Protein AF-A0A1H3TT99-F1 (afdb_monomer_lite)

pLDDT: mean 87.05, std 10.77, range [39.38, 95.12]

Structure (mmCIF, N/CA/C/O backbone):
data_AF-A0A1H3TT99-F1
#
_entry.id   AF-A0A1H3TT99-F1
#
loop_
_atom_site.group_PDB
_atom_site.id
_atom_site.type_symbol
_atom_site.label_atom_id
_atom_site.label_alt_id
_atom_site.label_comp_id
_atom_site.label_asym_id
_atom_site.label_entity_id
_atom_site.label_seq_id
_atom_site.pdbx_PDB_ins_code
_atom_site.Cartn_x
_atom_site.Cartn_y
_atom_site.Cartn_z
_atom_site.occupancy
_atom_site.B_iso_or_equiv
_atom_site.auth_seq_id
_atom_site.auth_comp_id
_atom_site.auth_asym_id
_atom_site.auth_atom_id
_atom_site.pdbx_PDB_model_num
ATOM 1 N N . MET A 1 1 ? -15.592 -0.410 -0.449 1.00 68.12 1 MET A N 1
ATOM 2 C CA . MET A 1 1 ? -14.804 -1.661 -0.495 1.00 68.12 1 MET A CA 1
ATOM 3 C C . MET A 1 1 ? -13.391 -1.346 -0.031 1.00 68.12 1 MET A C 1
ATOM 5 O O . MET A 1 1 ? -12.851 -0.341 -0.478 1.00 68.12 1 MET A O 1
ATOM 9 N N . THR A 1 2 ? -12.824 -2.137 0.879 1.00 89.00 2 THR A N 1
ATOM 10 C CA . THR A 1 2 ? -11.460 -1.922 1.391 1.00 89.00 2 THR A CA 1
ATOM 11 C C . THR A 1 2 ? -10.436 -2.326 0.333 1.00 89.00 2 THR A C 1
ATOM 13 O O . THR A 1 2 ? -10.504 -3.425 -0.217 1.00 89.00 2 THR A O 1
ATOM 16 N N . THR A 1 3 ? -9.490 -1.439 0.032 1.00 93.19 3 THR A N 1
ATOM 17 C CA . THR A 1 3 ? -8.481 -1.641 -1.019 1.00 93.19 3 THR A CA 1
ATOM 18 C C . THR A 1 3 ? -7.063 -1.575 -0.464 1.00 93.19 3 THR A C 1
ATOM 20 O O . THR A 1 3 ? -6.830 -1.090 0.650 1.00 93.19 3 THR A O 1
ATOM 23 N N . CYS A 1 4 ? -6.088 -2.053 -1.237 1.00 93.50 4 CYS A N 1
ATOM 24 C CA . CYS A 1 4 ? -4.683 -2.104 -0.834 1.00 93.50 4 CYS A CA 1
ATOM 25 C C . CYS A 1 4 ? -4.108 -0.746 -0.394 1.00 93.50 4 CYS A C 1
ATOM 27 O O . CYS A 1 4 ? -3.253 -0.725 0.489 1.00 93.50 4 CYS A O 1
ATOM 29 N N . ILE A 1 5 ? -4.608 0.382 -0.911 1.00 93.25 5 ILE A N 1
ATOM 30 C CA . ILE A 1 5 ? -4.174 1.728 -0.495 1.00 93.25 5 ILE A CA 1
ATOM 31 C C . ILE A 1 5 ? -4.325 1.971 1.015 1.00 93.25 5 ILE A C 1
ATOM 33 O O . ILE A 1 5 ? -3.509 2.667 1.622 1.00 93.25 5 ILE A O 1
ATOM 37 N N . SER A 1 6 ? -5.333 1.352 1.631 1.00 94.94 6 SER A N 1
ATOM 38 C CA . SER A 1 6 ? -5.640 1.463 3.060 1.00 94.94 6 SER A CA 1
ATOM 39 C C . SER A 1 6 ? -4.842 0.484 3.931 1.00 94.94 6 SER A C 1
ATOM 41 O O . SER A 1 6 ? -5.018 0.460 5.143 1.00 94.94 6 SER A O 1
ATOM 43 N N . CYS A 1 7 ? -3.961 -0.331 3.340 1.00 95.12 7 CYS A N 1
ATOM 44 C CA . CYS A 1 7 ? -3.236 -1.379 4.052 1.00 95.12 7 CYS A CA 1
ATOM 45 C C . CYS A 1 7 ? -1.840 -0.923 4.515 1.00 95.12 7 CYS A C 1
ATOM 47 O O . CYS A 1 7 ? -1.058 -0.366 3.739 1.00 95.12 7 CYS A O 1
ATOM 49 N N . GLN A 1 8 ? -1.469 -1.230 5.758 1.00 95.06 8 GLN A N 1
ATOM 50 C CA . GLN A 1 8 ? -0.153 -0.970 6.346 1.00 95.06 8 GLN A CA 1
ATOM 51 C C . GLN A 1 8 ? 0.960 -1.739 5.623 1.00 95.06 8 GLN A C 1
ATOM 53 O O . GLN A 1 8 ? 2.098 -1.276 5.553 1.00 95.06 8 GLN A O 1
ATOM 58 N N . HIS A 1 9 ? 0.647 -2.900 5.048 1.00 94.00 9 HIS A N 1
ATOM 59 C CA . HIS A 1 9 ? 1.615 -3.704 4.299 1.00 94.00 9 HIS A CA 1
ATOM 60 C C . HIS A 1 9 ? 1.866 -3.186 2.882 1.00 94.00 9 HIS A C 1
ATOM 62 O O . HIS A 1 9 ? 2.843 -3.602 2.263 1.00 94.00 9 HIS A O 1
ATOM 68 N N . TRP A 1 10 ? 1.028 -2.271 2.391 1.00 93.50 10 TRP A N 1
ATOM 69 C CA . TRP A 1 10 ? 1.201 -1.599 1.110 1.00 93.50 10 TRP A CA 1
ATOM 70 C C . TRP A 1 10 ? 2.187 -0.435 1.275 1.00 93.50 10 TRP A C 1
ATOM 72 O O . TRP A 1 10 ? 1.880 0.567 1.932 1.00 93.50 10 TRP A O 1
ATOM 82 N N . GLN A 1 11 ? 3.406 -0.599 0.752 1.00 91.81 11 GLN A N 1
ATOM 83 C CA . GLN A 1 11 ? 4.568 0.243 1.067 1.00 91.81 11 GLN A CA 1
ATOM 84 C C . GLN A 1 11 ? 5.070 1.024 -0.161 1.00 91.81 11 GLN A C 1
ATOM 86 O O . GLN A 1 11 ? 6.067 0.651 -0.786 1.00 91.81 11 GLN A O 1
ATOM 91 N N . PRO A 1 12 ? 4.432 2.158 -0.510 1.00 89.81 12 PRO A N 1
ATOM 92 C CA . PRO A 1 12 ? 4.791 2.936 -1.698 1.00 89.81 12 PRO A CA 1
ATOM 93 C C . PRO A 1 12 ? 6.201 3.523 -1.605 1.00 89.81 12 PRO A C 1
ATOM 95 O O . PRO A 1 12 ? 6.870 3.674 -2.618 1.00 89.81 12 PRO A O 1
ATOM 98 N N . LYS A 1 13 ? 6.704 3.818 -0.398 1.00 88.00 13 LYS A N 1
ATOM 99 C CA . LYS A 1 13 ? 8.069 4.339 -0.204 1.00 88.00 13 LYS A CA 1
ATOM 100 C C . LYS A 1 13 ? 9.167 3.323 -0.534 1.00 88.00 13 LYS A C 1
ATOM 102 O O . LYS A 1 13 ? 10.256 3.740 -0.896 1.00 88.00 13 LYS A O 1
ATOM 107 N N . GLN A 1 14 ? 8.876 2.028 -0.408 1.00 87.75 14 GLN A N 1
ATOM 108 C CA . GLN A 1 14 ? 9.803 0.935 -0.727 1.00 87.75 14 GLN A CA 1
ATOM 109 C C . GLN A 1 14 ? 9.602 0.403 -2.153 1.00 87.75 14 GLN A C 1
ATOM 111 O O . GLN A 1 14 ? 10.245 -0.557 -2.562 1.00 87.75 14 GLN A O 1
ATOM 116 N N . THR A 1 15 ? 8.680 1.004 -2.906 1.00 90.06 15 THR A N 1
ATOM 117 C CA . THR A 1 15 ? 8.378 0.613 -4.281 1.00 90.06 15 THR A CA 1
ATOM 118 C C . THR A 1 15 ? 9.203 1.441 -5.248 1.00 90.06 15 THR A C 1
ATOM 120 O O . THR A 1 15 ? 9.445 2.623 -4.998 1.00 90.06 15 THR A O 1
ATOM 123 N N . ASP A 1 16 ? 9.578 0.821 -6.367 1.00 89.19 16 ASP A N 1
ATOM 124 C CA . ASP A 1 16 ? 10.149 1.512 -7.516 1.00 89.19 16 ASP A CA 1
ATOM 125 C C . ASP A 1 16 ? 9.382 2.821 -7.832 1.00 89.19 16 ASP A C 1
ATOM 127 O O . ASP A 1 16 ? 8.144 2.812 -7.864 1.00 89.19 16 ASP A O 1
ATOM 131 N N . PRO A 1 17 ? 10.074 3.955 -8.052 1.00 87.75 17 PRO A N 1
ATOM 132 C CA . PRO A 1 17 ? 9.427 5.238 -8.303 1.00 87.75 17 PRO A CA 1
ATOM 133 C C . PRO A 1 17 ? 8.481 5.250 -9.508 1.00 87.75 17 PRO A C 1
ATOM 135 O O . PRO A 1 17 ? 7.475 5.961 -9.453 1.00 87.75 17 PRO A O 1
ATOM 138 N N . GLY A 1 18 ? 8.774 4.490 -10.568 1.00 88.62 18 GLY A N 1
ATOM 139 C CA . GLY A 1 18 ? 7.920 4.368 -11.750 1.00 88.62 18 GLY A CA 1
ATOM 140 C C . GLY A 1 18 ? 6.617 3.646 -11.421 1.00 88.62 18 GLY A C 1
ATOM 141 O O . GLY A 1 18 ? 5.538 4.177 -11.665 1.00 88.62 18 GLY A O 1
ATOM 142 N N . MET A 1 19 ? 6.703 2.500 -10.748 1.00 89.06 19 MET A N 1
ATOM 143 C CA . MET A 1 19 ? 5.525 1.755 -10.275 1.00 89.06 19 MET A CA 1
ATOM 144 C C . MET A 1 19 ? 4.700 2.552 -9.265 1.00 89.06 19 MET A C 1
ATOM 146 O O . ME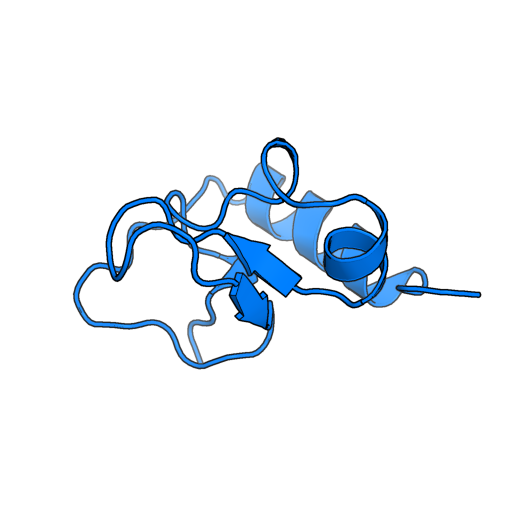T A 1 19 ? 3.471 2.597 -9.347 1.00 89.06 19 MET A O 1
ATOM 150 N N . ARG A 1 20 ? 5.377 3.240 -8.340 1.00 89.25 20 ARG A N 1
ATOM 151 C CA . ARG A 1 20 ? 4.742 4.146 -7.383 1.00 89.25 20 ARG A CA 1
ATOM 152 C C . ARG A 1 20 ? 3.940 5.201 -8.130 1.00 89.25 20 ARG A C 1
ATOM 154 O O . ARG A 1 20 ? 2.751 5.337 -7.879 1.00 89.25 20 ARG A O 1
ATOM 161 N N . ARG A 1 21 ? 4.553 5.891 -9.096 1.00 86.25 21 ARG A N 1
ATOM 162 C CA . ARG A 1 21 ? 3.872 6.866 -9.964 1.00 86.25 21 ARG A CA 1
ATOM 163 C C . ARG A 1 21 ? 2.725 6.283 -10.770 1.00 86.25 21 ARG A C 1
ATOM 165 O O . ARG A 1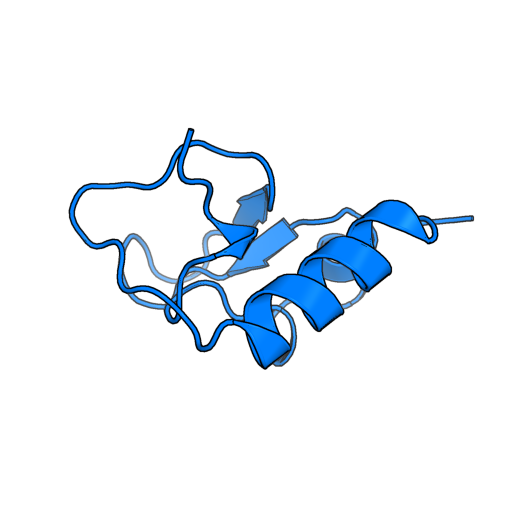 21 ? 1.963 7.092 -11.251 1.00 86.25 21 ARG A O 1
ATOM 172 N N . LEU A 1 22 ? 2.599 4.964 -10.904 1.00 89.06 22 LEU A N 1
ATOM 173 C CA . LEU A 1 22 ? 1.475 4.274 -11.543 1.00 89.06 22 LEU A CA 1
ATOM 174 C C . LEU A 1 22 ? 0.406 3.793 -10.545 1.00 89.06 22 LEU A C 1
ATOM 176 O O . LEU A 1 22 ? -0.559 3.139 -10.927 1.00 89.06 22 LEU A O 1
ATOM 180 N N . GLY A 1 23 ? 0.544 4.136 -9.263 1.00 91.44 23 GLY A N 1
ATOM 181 C CA . GLY A 1 23 ? -0.404 3.759 -8.220 1.00 91.44 23 GLY A CA 1
ATOM 182 C C . GLY A 1 23 ? -0.217 2.330 -7.730 1.00 91.44 23 GLY A C 1
ATOM 183 O O . GLY A 1 23 ? -1.132 1.760 -7.143 1.00 91.44 23 GLY A O 1
ATOM 184 N N . TYR A 1 24 ? 0.965 1.753 -7.938 1.00 93.06 24 TYR A N 1
ATOM 185 C CA . TYR A 1 24 ? 1.328 0.431 -7.450 1.00 93.06 24 TYR A CA 1
ATOM 186 C C . TYR A 1 24 ? 2.281 0.542 -6.261 1.00 93.06 24 TYR A C 1
ATOM 188 O O . TYR A 1 24 ? 3.135 1.428 -6.210 1.00 93.06 24 TYR A O 1
ATOM 196 N N . ALA A 1 25 ? 2.166 -0.383 -5.308 1.00 93.50 25 ALA A N 1
ATOM 197 C CA . ALA A 1 25 ? 3.177 -0.550 -4.273 1.00 93.50 25 ALA A CA 1
ATOM 198 C C . ALA A 1 25 ? 3.416 -2.003 -3.896 1.00 93.50 25 ALA A C 1
ATOM 200 O O . ALA A 1 25 ? 2.528 -2.848 -3.997 1.00 93.50 25 ALA A O 1
ATOM 201 N N . GLN A 1 26 ? 4.626 -2.274 -3.419 1.00 93.50 26 GLN A N 1
ATOM 202 C CA . GLN A 1 26 ? 4.999 -3.561 -2.866 1.00 93.50 26 GLN A CA 1
ATOM 203 C C . GLN A 1 26 ? 4.152 -3.888 -1.638 1.00 93.50 26 GLN A C 1
ATOM 205 O O . GLN A 1 26 ? 3.931 -3.038 -0.767 1.00 93.50 26 GLN A O 1
ATOM 210 N N . CYS A 1 27 ? 3.700 -5.141 -1.567 1.00 92.38 27 CYS A N 1
ATOM 211 C CA . CYS A 1 27 ? 3.107 -5.691 -0.357 1.00 92.38 27 CYS A CA 1
ATOM 212 C C . CYS A 1 27 ? 4.170 -6.453 0.436 1.00 92.38 27 CYS A C 1
ATOM 214 O O . CYS A 1 27 ? 4.661 -7.488 -0.005 1.00 92.38 27 CYS A O 1
ATOM 216 N N . MET A 1 28 ? 4.467 -5.994 1.650 1.00 90.19 28 MET A N 1
ATOM 217 C CA . MET A 1 28 ? 5.495 -6.605 2.506 1.00 90.19 28 MET A CA 1
ATOM 218 C C . MET A 1 28 ? 5.028 -7.870 3.242 1.00 90.19 28 MET A C 1
ATOM 220 O O . MET A 1 28 ? 5.749 -8.381 4.097 1.00 90.19 28 MET A O 1
ATOM 224 N N . LYS A 1 29 ? 3.816 -8.361 2.952 1.00 89.62 29 LYS A N 1
ATOM 225 C CA . LYS A 1 29 ? 3.219 -9.506 3.655 1.00 89.62 29 LYS A CA 1
ATOM 226 C C . LYS A 1 29 ? 2.743 -10.620 2.728 1.00 89.62 29 LYS A C 1
ATOM 228 O O . LYS A 1 29 ? 3.116 -11.765 2.948 1.00 89.62 29 LYS A O 1
ATOM 233 N N . ARG A 1 30 ? 1.962 -10.283 1.696 1.00 82.06 30 ARG A N 1
ATOM 234 C CA . ARG A 1 30 ? 1.315 -11.266 0.813 1.00 82.06 30 ARG A CA 1
ATOM 235 C C . ARG A 1 30 ? 2.316 -12.025 -0.056 1.00 82.06 30 ARG A C 1
ATOM 237 O O . ARG A 1 30 ? 2.283 -13.248 -0.110 1.00 82.06 30 ARG A O 1
ATOM 244 N N . THR A 1 31 ? 3.196 -11.312 -0.759 1.00 76.75 31 THR A N 1
ATOM 245 C CA . THR A 1 31 ? 4.194 -11.938 -1.639 1.00 76.75 31 THR A CA 1
ATOM 246 C C . THR A 1 31 ? 5.381 -11.006 -1.815 1.00 76.75 31 THR A C 1
ATOM 248 O O . THR A 1 31 ? 5.223 -9.875 -2.279 1.00 76.75 31 THR A O 1
ATOM 251 N N . LYS A 1 32 ? 6.577 -11.477 -1.452 1.00 74.38 32 LYS A N 1
ATOM 252 C CA . LYS A 1 32 ? 7.810 -10.693 -1.575 1.00 74.38 32 LYS A CA 1
ATOM 253 C C . LYS A 1 32 ? 8.055 -10.335 -3.049 1.00 74.38 32 LYS A C 1
ATOM 255 O O . LYS A 1 32 ? 7.862 -11.168 -3.931 1.00 74.38 32 LYS A O 1
ATOM 260 N N . GLY A 1 33 ? 8.444 -9.087 -3.308 1.00 76.50 33 GLY A N 1
ATOM 261 C CA . GLY A 1 33 ? 8.780 -8.595 -4.650 1.00 76.50 33 GLY A CA 1
ATOM 262 C C . GLY A 1 33 ? 7.593 -8.285 -5.571 1.00 76.50 33 GLY A C 1
ATOM 263 O O . GLY A 1 33 ? 7.821 -7.831 -6.685 1.00 76.50 33 GLY A O 1
ATOM 264 N N . HIS A 1 34 ? 6.345 -8.481 -5.130 1.00 86.62 34 HIS A N 1
ATOM 265 C CA . HIS A 1 34 ? 5.166 -8.175 -5.945 1.00 86.62 34 HIS A CA 1
ATOM 266 C C . HIS A 1 34 ? 4.583 -6.808 -5.603 1.00 86.62 34 HIS A C 1
ATOM 268 O O . HIS A 1 34 ? 4.417 -6.463 -4.427 1.00 86.62 34 HIS A O 1
ATOM 274 N N . THR A 1 35 ? 4.224 -6.056 -6.640 1.00 91.81 35 THR A N 1
ATOM 275 C CA . THR A 1 35 ? 3.490 -4.799 -6.523 1.00 91.81 35 THR A CA 1
ATOM 276 C C . THR A 1 35 ? 1.996 -5.022 -6.740 1.00 91.81 35 THR A C 1
ATOM 278 O O . THR A 1 35 ? 1.569 -5.870 -7.517 1.00 91.81 35 THR A O 1
ATOM 281 N N . TYR A 1 36 ? 1.186 -4.252 -6.024 1.00 93.50 36 TYR A N 1
ATOM 282 C CA . TYR A 1 36 ? -0.269 -4.307 -6.069 1.00 93.50 36 TYR A CA 1
ATOM 283 C C . TYR A 1 36 ? -0.811 -2.905 -6.303 1.00 93.50 36 TYR A C 1
ATOM 285 O O . TYR A 1 36 ? -0.306 -1.944 -5.714 1.00 93.50 36 TYR A O 1
ATOM 293 N N . SER A 1 37 ? -1.842 -2.790 -7.139 1.00 93.06 37 SER A N 1
ATOM 294 C CA . SER A 1 37 ? -2.536 -1.520 -7.357 1.00 93.06 37 SER A CA 1
ATOM 295 C C . SER A 1 37 ? -3.154 -1.014 -6.051 1.00 93.06 37 SER A C 1
ATOM 297 O O . SER A 1 37 ? -3.700 -1.791 -5.267 1.00 93.06 37 SER A O 1
ATOM 299 N N . ALA A 1 38 ? -3.114 0.297 -5.837 1.00 92.75 38 ALA A N 1
ATOM 300 C CA . ALA A 1 38 ? -3.784 0.986 -4.743 1.00 92.75 38 ALA A CA 1
ATOM 301 C C . ALA A 1 38 ? -5.292 0.674 -4.695 1.00 92.75 38 ALA A C 1
ATOM 303 O O . ALA A 1 38 ? -5.864 0.556 -3.611 1.00 92.75 38 ALA A O 1
ATOM 304 N N . THR A 1 39 ? -5.928 0.497 -5.856 1.00 91.81 39 THR A N 1
ATOM 305 C CA . THR A 1 39 ? -7.366 0.214 -5.990 1.00 91.81 39 THR A CA 1
ATOM 306 C C . THR A 1 39 ? -7.700 -1.276 -5.980 1.00 91.81 39 THR A C 1
ATOM 308 O O . THR A 1 39 ? -8.877 -1.629 -5.991 1.00 91.81 39 T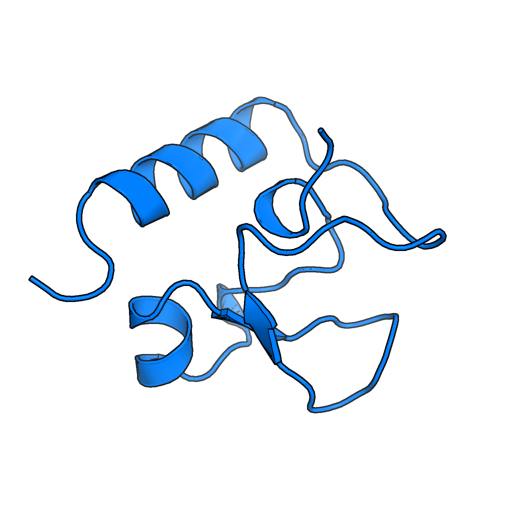HR A O 1
ATOM 311 N N . ALA A 1 40 ? -6.697 -2.160 -5.930 1.00 91.81 40 ALA A N 1
ATOM 312 C CA . ALA A 1 40 ? -6.939 -3.594 -5.842 1.00 91.81 40 ALA A CA 1
ATOM 313 C C . ALA A 1 40 ? -7.686 -3.941 -4.539 1.00 91.81 40 ALA A C 1
ATOM 315 O O . ALA A 1 40 ? -7.407 -3.328 -3.498 1.00 91.81 40 ALA A O 1
ATOM 316 N N . PRO A 1 41 ? -8.595 -4.933 -4.564 1.00 93.44 41 PRO A N 1
ATOM 317 C CA . PRO A 1 41 ? -9.240 -5.435 -3.359 1.00 93.44 41 PRO A CA 1
ATOM 318 C C . PRO A 1 41 ? -8.217 -5.859 -2.303 1.00 93.44 41 PRO A C 1
ATOM 320 O O . PRO A 1 41 ? -7.198 -6.485 -2.611 1.00 93.44 41 PRO A O 1
ATOM 323 N N . ALA A 1 42 ? -8.497 -5.518 -1.048 1.00 91.31 42 ALA A N 1
ATOM 324 C CA . ALA A 1 42 ? -7.705 -5.975 0.081 1.00 91.31 42 ALA A CA 1
ATOM 325 C C . ALA A 1 42 ? -7.783 -7.509 0.232 1.00 91.31 42 ALA A C 1
ATOM 327 O O . ALA A 1 42 ? -8.818 -8.114 -0.030 1.00 91.31 42 ALA A O 1
ATOM 328 N N . CYS A 1 43 ? -6.68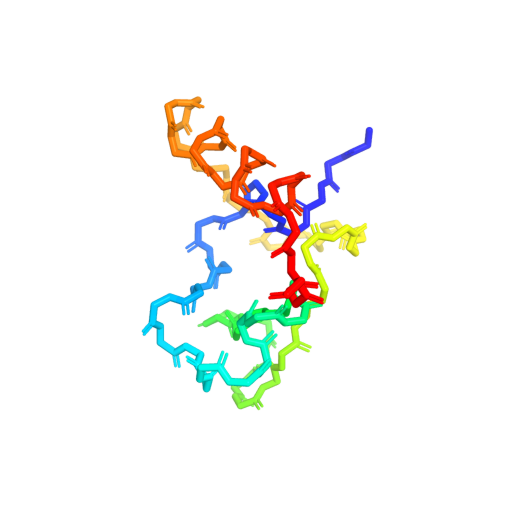0 -8.133 0.653 1.00 91.81 43 CYS A N 1
ATOM 329 C CA . CYS A 1 43 ? -6.639 -9.555 1.012 1.00 91.81 43 CYS A CA 1
ATOM 330 C C . CYS A 1 43 ? -6.932 -9.768 2.504 1.00 91.81 43 CYS A C 1
ATOM 332 O O . CYS A 1 43 ? -6.878 -8.814 3.277 1.00 91.81 43 CYS A O 1
ATOM 334 N N . ASP A 1 44 ? -7.075 -11.022 2.933 1.00 92.50 44 ASP A N 1
ATOM 335 C CA . ASP A 1 44 ? -7.360 -11.390 4.333 1.00 92.50 44 ASP A CA 1
ATOM 336 C C . ASP A 1 44 ? -6.275 -10.951 5.333 1.00 92.50 44 ASP A C 1
ATOM 338 O O . ASP A 1 44 ? -6.524 -10.818 6.524 1.00 92.50 44 ASP A O 1
ATOM 342 N N . GLN A 1 45 ? -5.057 -10.678 4.853 1.00 91.88 45 GLN A N 1
ATOM 343 C CA . GLN A 1 45 ? -3.958 -10.127 5.659 1.00 91.88 45 GLN A CA 1
ATOM 344 C C . GLN A 1 45 ? -3.971 -8.591 5.737 1.00 91.88 45 GLN A C 1
ATOM 346 O O . GLN A 1 45 ? -2.943 -7.975 6.032 1.00 91.88 45 GLN A O 1
ATOM 351 N N . HIS A 1 46 ? -5.083 -7.946 5.383 1.00 94.25 46 HIS A N 1
ATOM 352 C CA . HIS A 1 46 ? -5.210 -6.497 5.459 1.00 94.25 46 HIS A CA 1
ATOM 353 C C . HIS A 1 46 ? -5.060 -6.018 6.900 1.00 94.25 46 HIS A C 1
ATOM 355 O O . HIS A 1 46 ? -5.583 -6.603 7.844 1.00 94.25 46 HIS A O 1
ATOM 361 N N . LYS A 1 47 ? -4.310 -4.931 7.045 1.00 94.94 47 LYS A N 1
ATOM 362 C CA . LYS A 1 47 ? -4.181 -4.213 8.300 1.00 94.94 47 LYS A CA 1
ATOM 363 C C . LYS A 1 47 ? -4.321 -2.741 8.004 1.00 94.94 47 LYS A C 1
ATOM 365 O O . LYS A 1 47 ? -3.554 -2.218 7.201 1.00 94.94 47 LYS A O 1
ATOM 370 N N . GLU A 1 48 ? -5.289 -2.093 8.622 1.00 94.38 48 GLU A N 1
ATOM 371 C CA . GLU A 1 48 ? -5.605 -0.707 8.311 1.00 94.38 48 GLU A CA 1
ATOM 372 C C . GLU A 1 48 ? -4.464 0.241 8.714 1.00 94.38 48 GLU A C 1
ATOM 374 O O . GLU A 1 48 ? -3.781 0.043 9.723 1.00 94.38 48 GLU A O 1
ATOM 379 N N . VAL A 1 49 ? -4.218 1.257 7.887 1.00 94.69 49 VAL A N 1
ATOM 380 C CA . VAL A 1 49 ? -3.390 2.411 8.266 1.00 94.69 49 VAL A CA 1
ATOM 381 C C . VAL A 1 49 ? -4.209 3.414 9.074 1.00 94.69 49 VAL A C 1
ATOM 383 O O . VAL A 1 49 ? -5.430 3.318 9.141 1.00 94.69 49 VAL A O 1
ATOM 386 N N . THR A 1 50 ? -3.557 4.424 9.652 1.00 93.44 50 THR A N 1
ATOM 387 C CA . THR A 1 50 ? -4.304 5.532 10.263 1.00 93.44 50 THR A CA 1
ATOM 388 C C . THR A 1 50 ? -5.119 6.283 9.209 1.00 93.44 50 THR A C 1
ATOM 390 O O . THR A 1 50 ? -4.721 6.375 8.044 1.00 93.44 50 THR A O 1
ATOM 393 N N . GLN A 1 51 ? -6.233 6.886 9.627 1.00 88.00 51 GLN A N 1
ATOM 394 C CA . GLN A 1 51 ? -7.079 7.689 8.740 1.00 88.00 51 GLN A CA 1
ATOM 395 C C . GLN A 1 51 ? -6.284 8.791 8.018 1.00 88.00 51 GLN A C 1
ATOM 397 O O . GLN A 1 51 ? -6.449 8.986 6.815 1.00 88.00 51 GLN A O 1
ATOM 402 N N . GLU A 1 52 ? -5.362 9.457 8.718 1.00 91.12 52 GLU A N 1
ATOM 403 C CA . GLU A 1 52 ? -4.491 10.477 8.125 1.00 91.12 52 GLU A CA 1
ATOM 404 C C . GLU A 1 52 ? -3.596 9.899 7.012 1.00 91.12 52 GLU A C 1
ATOM 406 O O . GLU A 1 52 ? -3.434 10.495 5.945 1.00 91.12 52 GLU A O 1
ATOM 411 N N . GLN A 1 53 ? -3.030 8.706 7.222 1.00 90.69 53 GLN A N 1
ATOM 412 C CA . GLN A 1 53 ? -2.223 8.031 6.205 1.00 90.69 53 GLN A CA 1
ATOM 413 C C . GLN A 1 53 ? -3.067 7.598 5.005 1.00 90.69 53 GLN A C 1
ATOM 415 O O . GLN A 1 53 ? -2.604 7.721 3.870 1.00 90.69 53 GLN A O 1
ATOM 420 N N . ALA A 1 54 ? -4.289 7.113 5.233 1.00 88.75 54 ALA A N 1
ATOM 421 C CA . ALA A 1 54 ? -5.210 6.750 4.162 1.00 88.75 54 ALA A CA 1
ATOM 422 C C . ALA A 1 54 ? -5.572 7.969 3.299 1.00 88.75 54 ALA A C 1
ATOM 424 O O . ALA A 1 54 ? -5.490 7.886 2.073 1.00 88.75 54 ALA A O 1
ATOM 425 N N . GLN A 1 55 ? -5.881 9.110 3.924 1.00 89.88 55 GLN A N 1
ATOM 426 C CA . GLN A 1 55 ? -6.184 10.364 3.225 1.00 89.88 55 GLN A CA 1
ATOM 427 C C . GLN A 1 55 ? -5.005 10.832 2.370 1.00 89.88 55 GLN A C 1
ATOM 429 O O . GLN A 1 55 ? -5.162 11.002 1.163 1.00 89.88 55 GLN A O 1
ATOM 434 N N . LYS A 1 56 ? -3.799 10.912 2.946 1.00 90.31 56 LYS A N 1
ATOM 435 C CA . LYS A 1 56 ? -2.586 11.314 2.211 1.00 90.31 56 LYS A CA 1
ATOM 436 C C . LYS A 1 56 ? -2.308 10.413 1.005 1.00 90.31 56 LYS A C 1
ATOM 438 O O . LYS A 1 56 ? -1.887 10.889 -0.048 1.00 90.31 56 LYS A O 1
ATOM 443 N N . ARG A 1 57 ? -2.533 9.101 1.141 1.00 90.94 57 ARG A N 1
ATOM 444 C CA . ARG A 1 57 ? -2.373 8.149 0.031 1.00 90.94 57 ARG A CA 1
ATOM 445 C C . ARG A 1 57 ? -3.441 8.353 -1.042 1.00 90.94 57 ARG A C 1
ATOM 447 O O . ARG A 1 57 ? -3.098 8.354 -2.220 1.00 90.94 57 ARG A O 1
ATOM 454 N N . ALA A 1 58 ? -4.701 8.545 -0.654 1.00 87.44 58 ALA A N 1
ATOM 455 C CA . ALA A 1 58 ? -5.800 8.792 -1.585 1.00 87.44 58 ALA A CA 1
ATOM 456 C C . ALA A 1 58 ? -5.602 10.098 -2.368 1.00 87.44 58 ALA A C 1
ATOM 458 O O . ALA A 1 58 ? -5.727 10.105 -3.590 1.00 87.44 58 ALA A O 1
ATOM 459 N N . GLU A 1 59 ? -5.212 11.180 -1.690 1.00 88.75 59 GLU A N 1
ATOM 460 C CA . GLU A 1 59 ? -4.853 12.446 -2.335 1.00 88.75 59 GLU A CA 1
ATOM 461 C C . GLU A 1 59 ? -3.725 12.273 -3.347 1.00 88.75 59 GLU A C 1
ATOM 463 O O . GLU A 1 59 ? -3.778 12.829 -4.440 1.00 88.75 59 GLU A O 1
ATOM 468 N N . TRP A 1 60 ? -2.700 11.500 -2.993 1.00 84.50 60 TRP A N 1
ATOM 469 C CA . TRP A 1 60 ? -1.570 11.255 -3.875 1.00 84.50 60 TRP A CA 1
ATOM 470 C C . TRP A 1 60 ? -1.964 10.474 -5.140 1.00 84.50 60 TRP A C 1
ATOM 472 O O . TRP A 1 60 ? -1.534 10.853 -6.227 1.00 84.50 60 TRP A O 1
ATOM 482 N N . ILE A 1 61 ? -2.815 9.448 -5.030 1.00 82.31 61 ILE A N 1
ATOM 483 C CA . ILE A 1 61 ? -3.345 8.730 -6.203 1.00 82.31 61 ILE A CA 1
ATOM 484 C C . ILE A 1 61 ? -4.215 9.657 -7.067 1.00 82.31 61 ILE A C 1
ATOM 486 O O . ILE A 1 61 ? -4.051 9.692 -8.287 1.00 82.31 61 ILE A O 1
ATOM 490 N N . ASN A 1 62 ? -5.092 10.451 -6.442 1.00 78.75 62 ASN A N 1
ATOM 491 C CA . ASN A 1 62 ? -6.013 11.355 -7.140 1.00 78.75 62 ASN A CA 1
ATOM 492 C C . ASN A 1 62 ? -5.312 12.543 -7.821 1.00 78.75 62 ASN A C 1
ATOM 494 O O . ASN A 1 62 ? -5.798 13.031 -8.838 1.00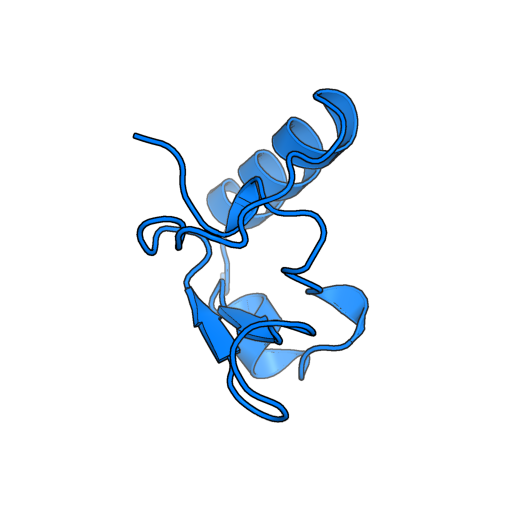 78.75 62 ASN A O 1
ATOM 498 N N . LYS A 1 63 ? -4.167 13.008 -7.302 1.00 73.38 63 LYS A N 1
ATOM 499 C CA . LYS A 1 63 ? -3.392 14.127 -7.878 1.00 73.38 63 LYS A CA 1
ATOM 500 C C . LYS A 1 63 ? -2.663 13.785 -9.182 1.00 73.38 63 LYS A C 1
ATOM 502 O O . LYS A 1 63 ? -2.038 14.667 -9.762 1.00 73.38 63 LYS A O 1
ATOM 507 N N . GLY A 1 64 ? -2.770 12.555 -9.674 1.00 57.62 64 GLY A N 1
ATOM 508 C CA . GLY A 1 64 ? -2.122 12.147 -10.913 1.00 57.62 64 GLY A CA 1
ATOM 509 C C . GLY A 1 64 ? -0.847 11.384 -10.622 1.00 57.62 64 GLY A C 1
ATOM 510 O O . GLY A 1 64 ? 0.268 11.901 -10.596 1.00 57.62 64 GLY A O 1
ATOM 511 N N . VAL A 1 65 ? -1.049 10.095 -10.452 1.00 58.22 65 VAL A N 1
ATOM 512 C CA . VAL A 1 65 ? -0.116 9.061 -10.859 1.00 58.22 65 VAL A CA 1
ATOM 513 C C . VAL A 1 65 ? 0.228 9.285 -12.357 1.00 58.22 65 VAL A C 1
ATOM 515 O O . VAL A 1 65 ? -0.499 8.871 -13.252 1.00 58.22 65 VAL A O 1
ATOM 518 N N . GLY A 1 66 ? 1.276 10.077 -12.626 1.00 48.91 66 GLY A N 1
ATOM 519 C CA . GLY A 1 66 ? 1.780 10.375 -13.976 1.00 48.91 66 GLY A CA 1
ATOM 520 C C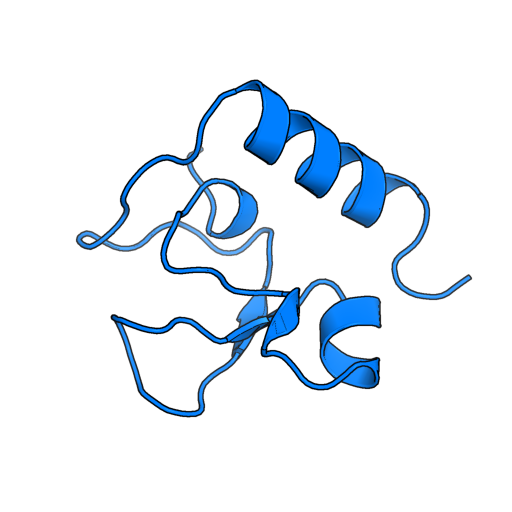 . GLY A 1 66 ? 0.989 11.404 -14.800 1.00 48.91 66 GLY A C 1
ATOM 521 O O . GLY A 1 66 ? 0.576 11.084 -15.912 1.00 48.91 66 GLY A O 1
ATOM 522 N N . LYS A 1 67 ? 0.822 12.637 -14.301 1.00 39.38 67 LYS A N 1
ATOM 523 C CA . LYS A 1 67 ? 0.826 13.799 -15.211 1.00 39.38 67 LYS A CA 1
ATOM 524 C C . LYS A 1 67 ? 2.258 14.265 -15.443 1.00 39.38 67 LYS A C 1
ATOM 526 O O . LYS A 1 67 ? 3.047 14.193 -14.472 1.00 39.38 67 LYS A O 1
#

Secondary structure (DSSP, 8-state):
--BGGGBTTEEGGGS-HHHHHTTEEEETTTSTT-EEETTSBPPTT--BPPHHHHHHHHHHHHTTTT-

Foldseek 3Di:
DDFPLQAPQFCLVPDDPLCSLVQWGDRNPPDPPDIDHRRHDDDPPGDGDDPVSSVVSVCSVVVHSPD

Organism: NCBI:txid558537

Sequence (67 aa):
MTTCISCQHWQPKQTDPGMRRLGYAQCMKRTKGHTYSATAPACDQHKEVTQEQAQKRAEWINKGVGK

Radius of gyration: 10.82 Å; chains: 1; bounding box: 25×26×26 Å